Protein AF-A0A0T8UHI6-F1 (afdb_monomer_lite)

Radius of gyration: 29.16 Å; chains: 1; bounding box: 55×21×78 Å

Sequence (85 aa):
MFSEQRRREEQALLAQDYALEQAEEKGLERGRAEGIEQGIEKGLEQGLERGKLFAFLDMVRQGLLTSEVASHQLGMSVAEFESLL

Foldseek 3Di:
DVVVVVVVVVVVVVVVVVVVVVVVVVVVVVVVVVVVVVVVVVVVVVVVLVVLLVVLLVCVVVVVDPLCVSQVVNVHDSVVSVVVD

Secondary structure (DSSP, 8-state):
-HHHHHHHHHHHHHHHHHHHHHHHHHHHHHHHHHHHHHHHHHHHHHHHHHHHHHHHHHHHHTTSS-HHHHHHHHTS-HHHHHTT-

Organism: NCBI:txid257758

Structure (mmCIF, N/CA/C/O backbone):
data_AF-A0A0T8UHI6-F1
#
_entry.id   AF-A0A0T8UHI6-F1
#
loop_
_atom_site.group_PDB
_atom_site.id
_atom_site.type_symbol
_atom_site.label_atom_id
_atom_site.label_alt_id
_atom_site.label_comp_id
_atom_site.label_asym_id
_atom_site.label_entity_id
_atom_site.label_seq_id
_atom_site.pdbx_PDB_ins_code
_atom_site.Cartn_x
_atom_site.Cartn_y
_atom_site.Cartn_z
_atom_site.occupancy
_atom_site.B_iso_or_equiv
_atom_site.auth_seq_id
_atom_site.auth_comp_id
_atom_site.auth_asym_id
_atom_site.auth_atom_id
_atom_site.pdbx_PDB_model_num
ATOM 1 N N . MET A 1 1 ? 32.857 5.236 -54.185 1.00 60.78 1 MET A N 1
ATOM 2 C CA . MET A 1 1 ? 33.279 4.509 -52.966 1.00 60.78 1 MET A CA 1
ATOM 3 C C . MET A 1 1 ? 32.931 5.273 -51.684 1.00 60.78 1 MET A C 1
ATOM 5 O O . MET A 1 1 ? 32.208 4.720 -50.874 1.00 60.78 1 MET A O 1
ATOM 9 N N . PHE A 1 2 ? 33.330 6.542 -51.504 1.00 60.94 2 PHE A N 1
ATOM 10 C CA . PHE A 1 2 ? 33.055 7.304 -50.263 1.00 60.94 2 PHE A CA 1
ATOM 11 C C . PHE A 1 2 ? 31.568 7.606 -49.949 1.00 60.94 2 PHE A C 1
ATOM 13 O O . PHE A 1 2 ? 31.218 7.778 -48.787 1.00 60.94 2 PHE A O 1
ATOM 20 N N . SER A 1 3 ? 30.674 7.643 -50.943 1.00 76.69 3 SER A N 1
ATOM 21 C CA . SER A 1 3 ? 29.253 8.003 -50.760 1.00 76.69 3 SER A CA 1
ATOM 22 C C . SER A 1 3 ? 28.357 6.887 -50.204 1.00 76.69 3 SER A C 1
ATOM 24 O O . SER A 1 3 ? 27.308 7.169 -49.629 1.00 76.69 3 SER A O 1
ATOM 26 N N . GLU A 1 4 ? 28.725 5.617 -50.375 1.00 80.31 4 GLU A N 1
ATOM 27 C CA . GLU A 1 4 ? 27.969 4.487 -49.811 1.00 80.31 4 GLU A CA 1
ATOM 28 C C . GLU A 1 4 ? 28.361 4.200 -48.367 1.00 80.31 4 GLU A C 1
ATOM 30 O O . GLU A 1 4 ? 27.493 3.918 -47.547 1.00 80.31 4 GLU A O 1
ATOM 35 N N . GLN A 1 5 ? 29.649 4.341 -48.050 1.00 86.62 5 GLN A N 1
ATOM 36 C CA . GLN A 1 5 ? 30.158 4.212 -46.688 1.00 86.62 5 GLN A CA 1
ATOM 37 C C . GLN A 1 5 ? 29.517 5.257 -45.762 1.00 86.62 5 GLN A C 1
ATOM 39 O O . GLN A 1 5 ? 28.969 4.898 -44.726 1.00 86.62 5 GLN A O 1
ATOM 44 N N . ARG A 1 6 ? 29.471 6.524 -46.197 1.00 84.81 6 ARG A N 1
ATOM 45 C CA . ARG A 1 6 ? 28.827 7.623 -45.456 1.00 84.81 6 ARG A CA 1
ATOM 46 C C . ARG A 1 6 ? 27.335 7.384 -45.227 1.00 84.81 6 ARG A C 1
ATOM 48 O O . ARG A 1 6 ? 26.867 7.533 -44.108 1.00 84.81 6 ARG A O 1
ATOM 55 N N . ARG A 1 7 ? 26.604 6.919 -46.249 1.00 87.00 7 ARG A N 1
ATOM 56 C CA . ARG A 1 7 ? 25.181 6.562 -46.099 1.00 87.00 7 ARG A CA 1
ATOM 57 C C . ARG A 1 7 ? 24.958 5.428 -45.099 1.00 87.00 7 ARG A C 1
ATOM 59 O O . ARG A 1 7 ? 23.982 5.465 -44.362 1.00 87.00 7 ARG A O 1
ATOM 66 N N . ARG A 1 8 ? 25.833 4.417 -45.073 1.00 88.31 8 ARG A N 1
ATOM 67 C CA . ARG A 1 8 ? 25.739 3.313 -44.103 1.00 88.31 8 ARG A CA 1
ATOM 68 C C . ARG A 1 8 ? 26.041 3.770 -42.681 1.00 88.31 8 ARG A C 1
ATOM 70 O O . ARG A 1 8 ? 25.354 3.343 -41.764 1.00 88.31 8 ARG A O 1
ATOM 77 N N . GLU A 1 9 ? 27.039 4.631 -42.507 1.00 88.38 9 GLU A N 1
ATOM 78 C CA . GLU A 1 9 ? 27.371 5.230 -41.209 1.00 88.38 9 GLU A CA 1
ATOM 79 C C . GLU A 1 9 ? 26.211 6.082 -40.679 1.00 88.38 9 GLU A C 1
ATOM 81 O O . GLU A 1 9 ? 25.800 5.905 -39.537 1.00 88.38 9 GLU A O 1
ATOM 86 N N . GLU A 1 10 ? 25.614 6.922 -41.527 1.00 87.56 10 GLU A N 1
ATOM 87 C CA . GLU A 1 10 ? 24.423 7.708 -41.181 1.00 87.56 10 GLU A CA 1
ATOM 88 C C . GLU A 1 10 ? 23.224 6.810 -40.832 1.00 87.56 10 GLU A C 1
ATOM 90 O O . GLU A 1 10 ? 22.546 7.044 -39.837 1.00 87.56 10 GLU A O 1
ATOM 95 N N . GLN A 1 11 ? 22.981 5.740 -41.597 1.00 89.94 11 GLN A N 1
ATOM 96 C CA . GLN A 1 11 ? 21.912 4.779 -41.297 1.00 89.94 11 GLN A CA 1
ATOM 97 C C . GLN A 1 11 ? 22.138 4.021 -39.986 1.00 89.94 11 GLN A C 1
ATOM 99 O O . GLN A 1 11 ? 21.180 3.774 -39.256 1.00 89.94 11 GLN A O 1
ATOM 104 N N . ALA A 1 12 ? 23.380 3.642 -39.684 1.00 92.50 12 ALA A N 1
ATOM 105 C CA . ALA A 1 12 ? 23.717 2.969 -38.435 1.00 92.50 12 ALA A CA 1
ATOM 106 C C . ALA A 1 12 ? 23.521 3.897 -37.230 1.00 92.50 12 ALA A C 1
ATOM 108 O O . ALA A 1 12 ? 22.998 3.451 -36.211 1.00 92.50 12 ALA A O 1
ATOM 109 N N . LEU A 1 13 ? 23.883 5.178 -37.370 1.00 93.12 13 LEU A N 1
ATOM 110 C CA . LEU A 1 13 ? 23.651 6.195 -36.346 1.00 93.12 13 LEU A CA 1
ATOM 111 C C . LEU A 1 13 ? 22.147 6.366 -36.078 1.00 93.12 13 LEU A C 1
ATOM 113 O O . LEU A 1 13 ? 21.709 6.237 -34.943 1.00 93.12 13 LEU A O 1
ATOM 117 N N . LEU A 1 14 ? 21.341 6.522 -37.133 1.00 93.38 14 LEU A N 1
ATOM 118 C CA . LEU A 1 14 ? 19.883 6.645 -37.012 1.00 93.38 14 LEU A CA 1
ATOM 119 C C . LEU A 1 14 ? 19.234 5.402 -36.387 1.00 93.38 14 LEU A C 1
ATOM 121 O O . LEU A 1 14 ? 18.306 5.518 -35.592 1.00 93.38 14 LEU A O 1
ATOM 125 N N . ALA A 1 15 ? 19.709 4.203 -36.736 1.00 94.38 15 ALA A N 1
ATOM 126 C CA . ALA A 1 15 ? 19.213 2.964 -36.144 1.00 94.38 15 ALA A CA 1
ATOM 127 C C . ALA A 1 15 ? 19.589 2.843 -34.659 1.00 94.38 15 ALA A C 1
ATOM 129 O O . ALA A 1 15 ? 18.800 2.317 -33.874 1.00 94.38 15 ALA A O 1
ATOM 130 N N . GLN A 1 16 ? 20.775 3.325 -34.275 1.00 93.94 16 GLN A N 1
ATOM 131 C CA . GLN A 1 16 ? 21.205 3.389 -32.881 1.00 93.94 16 GLN A CA 1
ATOM 132 C C . GLN A 1 16 ? 20.344 4.376 -32.086 1.00 93.94 16 GLN A C 1
ATOM 134 O O . GLN A 1 16 ? 19.833 3.993 -31.036 1.00 93.94 16 GLN A O 1
ATOM 139 N N . ASP A 1 17 ? 20.132 5.586 -32.603 1.00 95.31 17 ASP A N 1
ATOM 140 C CA . ASP A 1 17 ? 19.298 6.607 -31.959 1.00 95.31 17 ASP A CA 1
ATOM 141 C C . ASP A 1 17 ? 17.860 6.105 -31.779 1.00 95.31 17 ASP A C 1
ATOM 143 O O . ASP A 1 17 ? 17.308 6.171 -30.683 1.00 95.31 17 ASP A O 1
ATOM 147 N N . TYR A 1 18 ? 17.291 5.482 -32.816 1.00 94.75 18 TYR A N 1
ATOM 148 C CA . TYR A 1 18 ? 15.958 4.883 -32.742 1.00 94.75 18 TYR A CA 1
ATOM 149 C C . TYR A 1 18 ? 15.877 3.742 -31.718 1.00 94.75 18 TYR A C 1
ATOM 151 O O . TYR A 1 18 ? 14.888 3.608 -31.001 1.00 94.75 18 TYR A O 1
ATOM 159 N N . ALA A 1 19 ? 16.908 2.895 -31.631 1.00 96.38 19 ALA A N 1
ATOM 160 C CA . ALA A 1 19 ? 16.943 1.813 -30.651 1.00 96.38 19 ALA A CA 1
ATOM 161 C C . ALA A 1 19 ? 17.045 2.338 -29.210 1.00 96.38 19 ALA A C 1
ATOM 163 O O . ALA A 1 19 ? 16.436 1.751 -28.314 1.00 96.38 19 ALA A O 1
ATOM 164 N N . LEU A 1 20 ? 17.791 3.426 -28.996 1.00 96.31 20 LEU A N 1
ATOM 165 C CA . LEU A 1 20 ? 17.891 4.098 -27.701 1.00 96.31 20 LEU A CA 1
ATOM 166 C C . LEU A 1 20 ? 16.556 4.733 -27.309 1.00 96.31 20 LEU A C 1
ATOM 168 O O . LEU A 1 20 ? 16.054 4.434 -26.230 1.00 96.31 20 LEU A O 1
ATOM 172 N N . GLU A 1 21 ? 15.936 5.501 -28.206 1.00 95.88 21 GLU A N 1
ATOM 173 C CA . GLU A 1 21 ? 14.625 6.121 -27.977 1.00 95.88 21 GLU A CA 1
ATOM 174 C C . GLU A 1 21 ? 13.560 5.064 -27.633 1.00 95.88 21 GLU A C 1
ATOM 176 O O . GLU A 1 21 ? 12.845 5.180 -26.639 1.00 95.88 21 GLU A O 1
ATOM 181 N N . GLN A 1 22 ? 13.530 3.954 -28.378 1.00 95.75 22 GLN A N 1
ATOM 182 C CA . GLN A 1 22 ? 12.640 2.821 -28.107 1.00 95.75 22 GLN A CA 1
ATOM 183 C C . GLN A 1 22 ? 12.912 2.136 -26.762 1.00 95.75 22 GLN A C 1
ATOM 185 O O . GLN A 1 22 ? 11.988 1.623 -26.126 1.00 95.75 22 GLN A O 1
ATOM 190 N N . ALA A 1 23 ? 14.174 2.048 -26.342 1.00 96.50 23 ALA A N 1
ATOM 191 C CA . ALA A 1 23 ? 14.531 1.462 -25.056 1.00 96.50 23 ALA A CA 1
ATOM 192 C C . ALA A 1 23 ? 14.118 2.376 -23.895 1.00 96.50 23 ALA A C 1
ATOM 194 O O . ALA A 1 23 ? 13.599 1.879 -22.894 1.00 96.50 23 ALA A O 1
ATOM 195 N N . GLU A 1 24 ? 14.303 3.688 -24.042 1.00 96.75 24 GLU A N 1
ATOM 196 C CA . GLU A 1 24 ? 13.883 4.691 -23.064 1.00 96.75 24 GLU A CA 1
ATOM 197 C C . GLU A 1 24 ? 12.362 4.731 -22.919 1.00 96.75 24 GLU A C 1
ATOM 199 O O . GLU A 1 24 ? 11.860 4.642 -21.798 1.00 96.75 24 GLU A O 1
ATOM 204 N N . GLU A 1 25 ? 11.625 4.769 -24.032 1.00 96.94 25 GLU A N 1
ATOM 205 C CA . GLU A 1 25 ? 10.159 4.761 -24.034 1.00 96.94 25 GLU A CA 1
ATOM 206 C C . GLU A 1 25 ? 9.620 3.508 -23.332 1.00 96.94 25 GLU A C 1
ATOM 208 O O . GLU A 1 25 ? 8.846 3.605 -22.378 1.00 96.94 25 GLU A O 1
ATOM 213 N N . LYS A 1 26 ? 10.119 2.321 -23.702 1.00 95.81 26 LYS A N 1
ATOM 214 C CA . LYS A 1 26 ? 9.721 1.058 -23.057 1.00 95.81 26 LYS A CA 1
ATOM 215 C C . LYS A 1 26 ? 10.111 1.001 -21.586 1.00 95.81 26 LYS A C 1
ATOM 217 O O . LYS A 1 26 ? 9.369 0.436 -20.784 1.00 95.81 26 LYS A O 1
ATOM 222 N N . GLY A 1 27 ? 11.280 1.527 -21.230 1.00 97.50 27 GLY A N 1
ATOM 223 C CA . GLY A 1 27 ? 11.735 1.593 -19.845 1.00 97.50 27 GLY A CA 1
ATOM 224 C C . GLY A 1 27 ? 10.819 2.473 -18.998 1.00 97.50 27 GLY A C 1
ATOM 225 O O . GLY A 1 27 ? 10.407 2.068 -17.910 1.00 97.50 27 GLY A O 1
ATOM 226 N N . LEU A 1 28 ? 10.443 3.638 -19.526 1.00 97.12 28 LEU A N 1
ATOM 227 C CA . LEU A 1 28 ? 9.541 4.578 -18.871 1.00 97.12 28 LEU A CA 1
ATOM 228 C C . LEU A 1 28 ? 8.127 4.004 -18.733 1.00 97.12 28 LEU A C 1
ATOM 230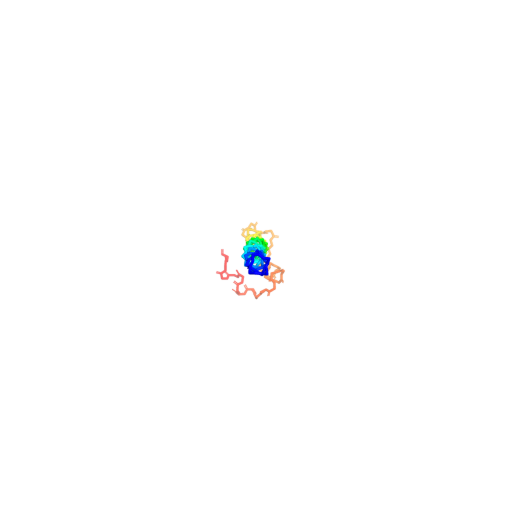 O O . LEU A 1 28 ? 7.544 4.069 -17.650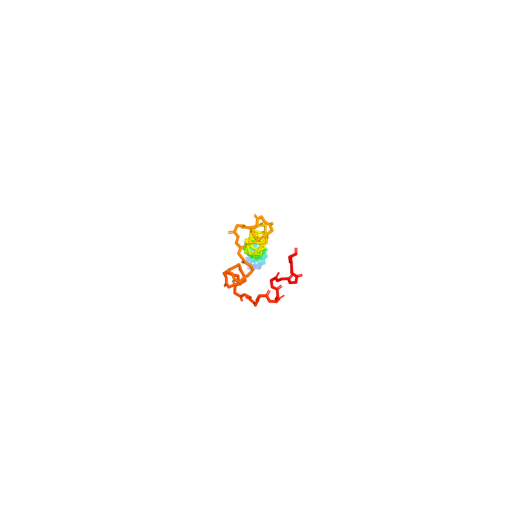 1.00 97.12 28 LEU A O 1
ATOM 234 N N . GLU A 1 29 ? 7.582 3.421 -19.802 1.00 97.19 29 GLU A N 1
ATOM 235 C CA . GLU A 1 29 ? 6.257 2.797 -19.785 1.00 97.19 29 GLU A CA 1
ATOM 236 C C . GLU A 1 29 ? 6.182 1.661 -18.766 1.00 97.19 29 GLU A C 1
ATOM 238 O O . GLU A 1 29 ? 5.248 1.624 -17.962 1.00 97.19 29 GLU A O 1
ATOM 243 N N . ARG A 1 30 ? 7.187 0.775 -18.743 1.00 96.00 30 ARG A N 1
ATOM 244 C CA . ARG A 1 30 ? 7.261 -0.320 -17.765 1.00 96.00 30 ARG A CA 1
ATOM 245 C C . ARG A 1 30 ? 7.379 0.203 -16.345 1.00 96.00 30 ARG A C 1
ATOM 247 O O . ARG A 1 30 ? 6.577 -0.179 -15.502 1.00 96.00 30 ARG A O 1
ATOM 254 N N . GLY A 1 31 ? 8.309 1.125 -16.092 1.00 97.75 31 GLY A N 1
ATOM 255 C CA . GLY A 1 31 ? 8.493 1.698 -14.759 1.00 97.75 31 GLY A CA 1
ATOM 256 C C . GLY A 1 31 ? 7.234 2.400 -14.247 1.00 97.75 31 GLY A C 1
ATOM 257 O O . GLY A 1 31 ? 6.879 2.275 -13.075 1.00 97.75 31 GLY A O 1
ATOM 258 N N . ARG A 1 32 ? 6.503 3.091 -15.129 1.00 97.62 32 ARG A N 1
ATOM 259 C CA . ARG A 1 32 ? 5.220 3.710 -14.787 1.00 97.62 32 ARG A CA 1
ATOM 260 C C . ARG A 1 32 ? 4.139 2.668 -14.504 1.00 97.62 32 ARG A C 1
ATOM 262 O O . ARG A 1 32 ? 3.412 2.828 -13.526 1.00 97.62 32 ARG A O 1
ATOM 269 N N . ALA A 1 33 ? 4.004 1.646 -15.347 1.00 97.75 33 ALA A N 1
ATOM 270 C CA . ALA A 1 33 ? 3.007 0.594 -15.164 1.00 97.75 33 ALA A CA 1
ATOM 271 C C . ALA A 1 33 ? 3.241 -0.169 -13.852 1.00 97.75 33 ALA A C 1
ATOM 273 O O . ALA A 1 33 ? 2.336 -0.236 -13.024 1.00 97.75 33 ALA A O 1
ATOM 274 N N . GLU A 1 34 ? 4.471 -0.630 -13.619 1.00 97.25 34 GLU A N 1
ATOM 275 C CA . GLU A 1 34 ? 4.865 -1.340 -12.398 1.00 97.25 34 GLU A CA 1
ATOM 276 C C . GLU A 1 34 ? 4.686 -0.461 -11.153 1.00 97.25 34 GLU A C 1
ATOM 278 O O . GLU A 1 34 ? 4.168 -0.916 -10.136 1.00 97.25 34 GLU A O 1
ATOM 283 N N . GLY A 1 35 ? 5.062 0.820 -11.228 1.00 98.00 35 GLY A N 1
ATOM 284 C CA . GLY A 1 35 ? 4.891 1.753 -10.116 1.00 98.00 35 GLY A CA 1
ATOM 285 C C . GLY A 1 35 ? 3.423 1.986 -9.749 1.00 98.00 35 GLY A C 1
ATOM 286 O O . GLY A 1 35 ? 3.083 2.042 -8.566 1.00 98.00 35 GLY A O 1
ATOM 287 N N . ILE A 1 36 ? 2.543 2.095 -10.750 1.00 97.88 36 ILE A N 1
ATOM 288 C CA . ILE A 1 36 ? 1.097 2.230 -10.532 1.00 97.88 36 ILE A CA 1
ATOM 289 C C . ILE A 1 36 ? 0.526 0.941 -9.942 1.00 97.88 36 ILE A C 1
ATOM 291 O O . ILE A 1 36 ? -0.202 1.007 -8.956 1.00 97.88 36 ILE A O 1
ATOM 295 N N . GLU A 1 37 ? 0.865 -0.214 -10.512 1.00 97.88 37 GLU A N 1
ATOM 296 C CA . GLU A 1 37 ? 0.377 -1.515 -10.052 1.00 97.88 37 GLU A CA 1
ATOM 297 C C . GLU A 1 37 ? 0.769 -1.771 -8.593 1.00 97.88 37 GLU A C 1
ATOM 299 O O . GLU A 1 37 ? -0.104 -1.984 -7.753 1.00 97.88 37 GLU A O 1
ATOM 304 N N . GLN A 1 38 ? 2.052 -1.610 -8.254 1.00 97.12 38 GLN A N 1
ATOM 305 C CA . GLN A 1 38 ? 2.534 -1.769 -6.880 1.00 97.12 38 GLN A CA 1
ATOM 306 C C . GLN A 1 38 ? 1.910 -0.754 -5.918 1.00 97.12 38 GLN A C 1
ATOM 308 O O . GLN A 1 38 ? 1.648 -1.072 -4.757 1.00 97.12 38 GLN A O 1
ATOM 313 N N . GLY A 1 39 ? 1.701 0.485 -6.371 1.00 98.00 39 GLY A N 1
ATOM 314 C CA . GLY A 1 39 ? 1.061 1.524 -5.569 1.00 98.00 39 GLY A CA 1
ATOM 315 C C . GLY A 1 39 ? -0.396 1.189 -5.249 1.00 98.00 39 GLY A C 1
ATOM 316 O O . GLY A 1 39 ? -0.828 1.347 -4.106 1.00 98.00 39 GLY A O 1
ATOM 317 N N . ILE A 1 40 ? -1.140 0.694 -6.241 1.00 97.94 40 ILE A N 1
ATOM 318 C CA . ILE A 1 40 ? -2.536 0.276 -6.085 1.00 97.94 40 ILE A CA 1
ATOM 319 C C . ILE A 1 40 ? -2.629 -0.956 -5.188 1.00 97.94 40 ILE A C 1
ATOM 321 O O . ILE A 1 40 ? -3.436 -0.953 -4.263 1.00 97.94 40 ILE A O 1
ATOM 325 N N . GLU A 1 41 ? -1.804 -1.976 -5.422 1.00 97.94 41 GLU A N 1
ATOM 326 C CA . GLU A 1 41 ? -1.812 -3.215 -4.642 1.00 97.94 41 GLU A CA 1
ATOM 327 C C . GLU A 1 41 ? -1.552 -2.935 -3.157 1.00 97.94 41 GLU A C 1
ATOM 329 O O . GLU A 1 41 ? -2.390 -3.252 -2.311 1.00 97.94 41 GLU A O 1
ATOM 334 N N . LYS A 1 42 ? -0.460 -2.222 -2.842 1.00 97.06 42 LYS A N 1
ATOM 335 C CA . LYS A 1 42 ? -0.125 -1.844 -1.459 1.00 97.06 42 LYS A CA 1
ATOM 336 C C . LYS A 1 42 ? -1.192 -0.952 -0.833 1.00 97.06 42 LYS A C 1
ATOM 338 O O . LYS A 1 42 ? -1.514 -1.103 0.343 1.00 97.06 42 LYS A O 1
ATOM 343 N N . GLY A 1 43 ? -1.731 -0.002 -1.599 1.00 97.94 43 GLY A N 1
ATOM 344 C CA . GLY A 1 43 ? -2.783 0.892 -1.120 1.00 97.94 43 GLY A CA 1
ATOM 345 C C . GLY A 1 43 ? -4.074 0.144 -0.783 1.00 97.94 43 GLY A C 1
ATOM 346 O O . GLY A 1 43 ? -4.700 0.424 0.240 1.00 97.94 43 GLY A O 1
ATOM 347 N N . LEU A 1 44 ? -4.454 -0.826 -1.616 1.00 97.81 44 LEU A N 1
ATOM 348 C CA . LEU A 1 44 ? -5.642 -1.648 -1.417 1.00 97.81 44 LEU A CA 1
ATOM 349 C C . LEU A 1 44 ? -5.477 -2.600 -0.231 1.00 97.81 44 LEU A C 1
ATOM 351 O O . LEU A 1 44 ? -6.383 -2.682 0.594 1.00 97.81 44 LEU A O 1
ATOM 355 N N . GLU A 1 45 ? -4.330 -3.271 -0.118 1.00 97.19 45 GLU A N 1
ATOM 356 C CA . GLU A 1 45 ? -4.015 -4.163 1.002 1.00 97.19 45 GLU A CA 1
ATOM 357 C C . GLU A 1 45 ? -4.079 -3.406 2.336 1.00 97.19 45 GLU A C 1
ATOM 359 O O . GLU A 1 45 ? -4.864 -3.760 3.217 1.00 97.19 45 GLU A O 1
ATOM 364 N N . GLN A 1 46 ? -3.366 -2.279 2.443 1.00 96.19 46 GLN A N 1
ATOM 365 C CA . GLN A 1 46 ? -3.398 -1.437 3.642 1.00 96.19 46 GLN A CA 1
ATOM 366 C C . GLN A 1 46 ? -4.798 -0.887 3.932 1.00 96.19 46 GLN A C 1
ATOM 368 O O . GLN A 1 46 ? -5.209 -0.797 5.091 1.00 96.19 46 GLN A O 1
ATOM 373 N N . GLY A 1 47 ? -5.536 -0.491 2.892 1.00 97.44 47 GLY A N 1
ATOM 374 C CA . GLY A 1 47 ? -6.907 -0.007 3.024 1.00 97.44 47 GLY A CA 1
ATOM 375 C C . GLY A 1 47 ? -7.848 -1.081 3.566 1.00 97.44 47 GLY A C 1
ATOM 376 O O . GLY A 1 47 ? -8.657 -0.796 4.450 1.00 97.44 47 GLY A O 1
ATOM 377 N N . LEU A 1 48 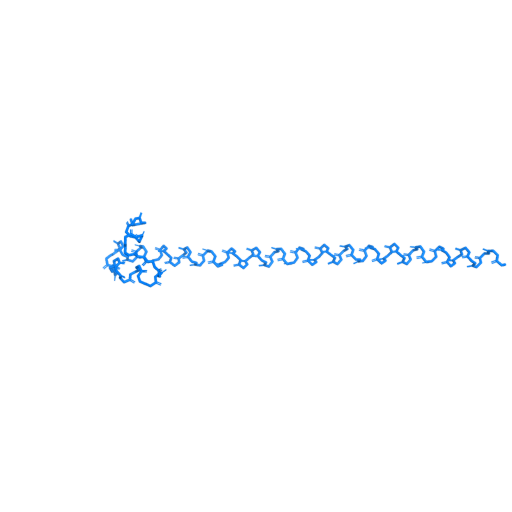? -7.713 -2.317 3.084 1.00 96.44 48 LEU A N 1
ATOM 378 C CA . LEU A 1 48 ? -8.524 -3.451 3.510 1.00 96.44 48 LEU A CA 1
ATOM 379 C C . LEU A 1 48 ? -8.197 -3.873 4.946 1.00 96.44 48 LEU A C 1
ATOM 381 O O . LEU A 1 48 ? -9.118 -4.076 5.736 1.00 96.44 48 LEU A O 1
ATOM 385 N N . GLU A 1 49 ? -6.916 -3.955 5.309 1.00 95.31 49 GLU A N 1
ATOM 386 C CA . GLU A 1 49 ? -6.493 -4.270 6.679 1.00 95.31 49 GLU A CA 1
ATOM 387 C C . GLU A 1 49 ? -6.995 -3.227 7.680 1.00 95.31 49 GLU A C 1
ATOM 389 O O . GLU A 1 49 ? -7.597 -3.575 8.700 1.00 95.31 49 GLU A O 1
ATOM 394 N N . ARG A 1 50 ? -6.828 -1.937 7.360 1.00 95.62 50 ARG A N 1
ATOM 395 C CA . ARG A 1 50 ? -7.352 -0.840 8.187 1.00 95.62 50 ARG A CA 1
ATOM 396 C C . ARG A 1 50 ? -8.873 -0.874 8.267 1.00 95.62 50 ARG A C 1
ATOM 398 O O . ARG A 1 50 ? -9.425 -0.721 9.352 1.00 95.62 50 ARG A O 1
ATOM 405 N N . GLY A 1 51 ? -9.556 -1.097 7.146 1.00 97.12 51 GLY A N 1
ATOM 406 C CA . GLY A 1 51 ? -11.013 -1.214 7.106 1.00 97.12 51 GLY A CA 1
ATOM 407 C C . GLY A 1 51 ? -11.525 -2.362 7.976 1.00 97.12 51 GLY A C 1
ATOM 408 O O . GLY A 1 51 ? -12.461 -2.177 8.753 1.00 97.12 51 GLY A O 1
ATOM 409 N N . LYS A 1 52 ? -10.864 -3.525 7.914 1.00 96.44 52 LYS A N 1
ATOM 410 C CA . LYS A 1 52 ? -11.154 -4.676 8.773 1.00 96.44 52 LYS A CA 1
ATOM 411 C C . LYS A 1 52 ? -10.967 -4.313 10.248 1.00 96.44 52 LYS A C 1
ATOM 413 O O . LYS A 1 52 ? -11.877 -4.555 11.034 1.00 96.44 52 LYS A O 1
ATOM 418 N N . LEU A 1 53 ? -9.841 -3.696 10.617 1.00 96.94 53 LEU A N 1
ATOM 419 C CA . LEU A 1 53 ? -9.587 -3.242 11.989 1.00 96.94 53 LEU A CA 1
ATOM 420 C C . LEU A 1 53 ? -10.707 -2.323 12.499 1.00 96.94 53 LEU A C 1
ATOM 422 O O . LEU A 1 53 ? -11.269 -2.580 13.562 1.00 96.94 53 LEU A O 1
ATOM 426 N N . PHE A 1 54 ? -11.079 -1.296 11.728 1.00 97.38 54 PHE A N 1
ATOM 427 C CA . PHE A 1 54 ? -12.150 -0.376 12.119 1.00 97.38 54 PHE A CA 1
ATOM 428 C C . PHE A 1 54 ? -13.506 -1.067 12.266 1.00 97.38 54 PHE A C 1
ATOM 430 O O . PHE A 1 54 ? -14.234 -0.753 13.204 1.00 97.38 54 PHE A O 1
ATOM 437 N N . ALA A 1 55 ? -13.831 -2.027 11.396 1.00 97.75 55 ALA A N 1
ATOM 438 C CA . ALA A 1 55 ? -15.065 -2.799 11.514 1.00 97.75 55 ALA A CA 1
ATOM 439 C C . ALA A 1 55 ? -15.118 -3.598 12.828 1.00 97.75 55 ALA A C 1
ATOM 441 O O . ALA A 1 55 ? -16.144 -3.600 13.502 1.00 97.75 55 ALA A O 1
ATOM 442 N N . PHE A 1 56 ? -14.011 -4.228 13.234 1.00 97.81 56 PHE A N 1
ATOM 443 C CA . PHE A 1 56 ? -13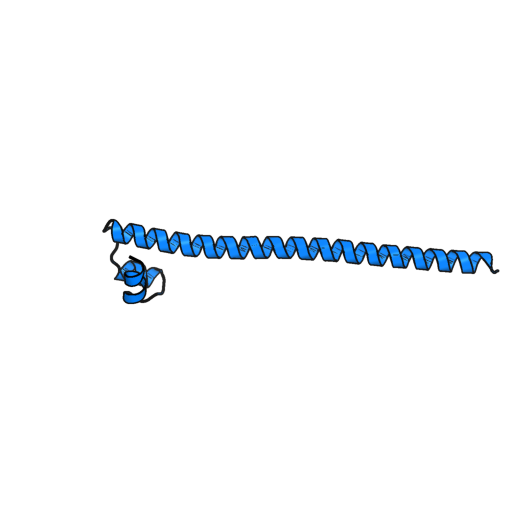.942 -4.942 14.514 1.00 97.81 56 PHE A CA 1
ATOM 444 C C . PHE A 1 56 ? -14.026 -3.999 15.719 1.00 97.81 56 PHE A C 1
ATOM 446 O O . PHE A 1 56 ? -14.737 -4.311 16.674 1.00 97.81 56 PHE A O 1
ATOM 453 N N . LEU A 1 57 ? -13.358 -2.841 15.674 1.00 97.75 57 LEU A N 1
ATOM 454 C CA . LEU A 1 57 ? -13.466 -1.823 16.727 1.00 97.75 57 LEU A CA 1
ATOM 455 C C . LEU A 1 57 ? -14.913 -1.341 16.890 1.00 97.75 57 LEU A C 1
ATOM 457 O O . LEU A 1 57 ? -15.416 -1.258 18.008 1.00 97.75 57 LEU A O 1
ATOM 461 N N . ASP A 1 58 ? -15.596 -1.063 15.780 1.00 98.12 58 ASP A N 1
ATOM 462 C CA . ASP A 1 58 ? -16.994 -0.632 15.779 1.00 98.12 58 ASP A CA 1
ATOM 463 C C . ASP A 1 58 ? -17.929 -1.717 16.340 1.00 98.12 58 ASP A C 1
ATOM 465 O O . ASP A 1 58 ? -18.743 -1.440 17.220 1.00 98.12 58 ASP A O 1
ATOM 469 N N . MET A 1 59 ? -17.748 -2.978 15.935 1.00 98.00 59 MET A N 1
ATOM 470 C CA . MET A 1 59 ? -18.524 -4.102 16.473 1.00 98.00 59 MET A CA 1
ATOM 471 C C . MET A 1 59 ? -18.346 -4.275 17.986 1.00 98.00 59 MET A C 1
ATOM 473 O O . MET A 1 59 ? -19.322 -4.558 18.681 1.00 98.00 59 MET A O 1
ATOM 477 N N . VAL A 1 60 ? -17.132 -4.089 18.515 1.00 98.00 60 VAL A N 1
ATOM 478 C CA . VAL A 1 60 ? -16.898 -4.162 19.967 1.00 98.00 60 VAL A CA 1
ATOM 479 C C . VAL A 1 60 ? -17.509 -2.959 20.687 1.00 98.00 60 VAL A C 1
ATOM 481 O O . VAL A 1 60 ? -18.183 -3.138 21.699 1.00 98.00 60 VAL A O 1
ATOM 484 N N . ARG A 1 61 ? -17.384 -1.741 20.139 1.00 96.56 61 ARG A N 1
ATOM 485 C CA . ARG A 1 61 ? -18.029 -0.535 20.700 1.00 96.56 61 ARG A CA 1
ATOM 486 C C . ARG A 1 61 ? -19.555 -0.631 20.722 1.00 96.56 61 ARG A C 1
ATOM 488 O O . ARG A 1 61 ? -20.183 -0.114 21.641 1.00 96.56 61 ARG A O 1
ATOM 495 N N . GLN A 1 62 ? -20.151 -1.308 19.744 1.00 97.75 62 GLN A N 1
ATOM 496 C CA . GLN A 1 62 ? -21.592 -1.581 19.696 1.00 97.75 62 GLN A CA 1
ATOM 497 C C . GLN A 1 62 ? -22.020 -2.749 20.600 1.00 97.75 62 GLN A C 1
ATOM 499 O O . GLN A 1 62 ? -23.210 -3.052 20.683 1.00 97.75 62 GLN A O 1
ATOM 504 N N . GLY A 1 63 ? -21.077 -3.416 21.273 1.00 96.69 63 GLY A N 1
ATOM 505 C CA . GLY A 1 63 ? -21.347 -4.581 22.117 1.00 96.69 63 GLY A CA 1
ATOM 506 C C . GLY A 1 63 ? -21.740 -5.838 21.334 1.00 96.69 63 GLY A C 1
ATOM 507 O O . GLY A 1 63 ? -22.294 -6.767 21.916 1.00 96.69 63 GLY A O 1
ATOM 508 N N . LEU A 1 64 ? -21.479 -5.874 20.022 1.00 97.81 64 LEU A N 1
ATOM 509 C CA . LEU A 1 64 ? -21.760 -7.024 19.154 1.00 97.81 64 LEU A CA 1
ATOM 510 C C . LEU A 1 64 ? -20.685 -8.112 19.270 1.00 97.81 64 LEU A C 1
ATOM 512 O O . LEU A 1 64 ? -20.968 -9.284 19.029 1.00 97.81 64 LEU A O 1
ATOM 516 N N . LEU A 1 65 ? -19.459 -7.727 19.627 1.00 97.25 65 LEU A N 1
ATOM 517 C CA . LEU A 1 65 ? -18.323 -8.619 19.854 1.00 97.25 65 LEU A CA 1
ATOM 518 C C . LEU A 1 65 ? -17.603 -8.253 21.154 1.00 97.25 65 LEU A C 1
ATOM 520 O O . LEU A 1 65 ? -17.695 -7.122 21.625 1.00 97.25 65 LEU A O 1
ATO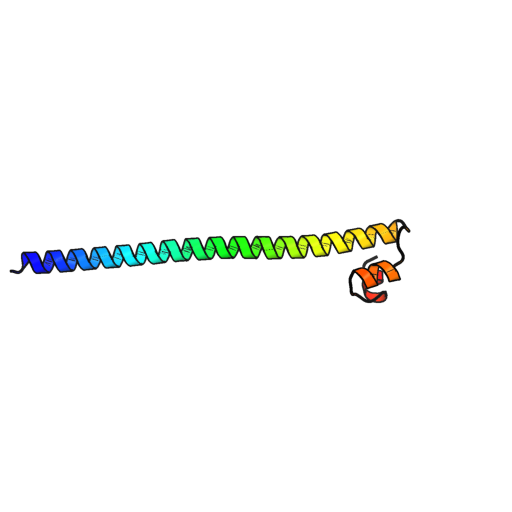M 524 N N . THR A 1 66 ? -16.848 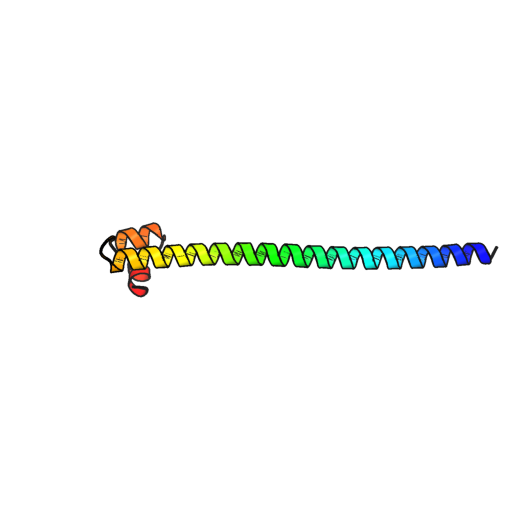-9.203 21.705 1.00 98.00 66 THR A N 1
ATOM 525 C CA . THR A 1 66 ? -15.911 -8.932 22.803 1.00 98.00 66 THR A CA 1
ATOM 526 C C . THR A 1 66 ? -14.512 -8.631 22.263 1.00 98.00 66 THR A C 1
ATOM 528 O O . THR A 1 66 ? -14.154 -9.063 21.158 1.00 98.00 66 THR A O 1
ATOM 531 N N . SER A 1 67 ? -13.703 -7.916 23.049 1.00 97.44 67 SER A N 1
ATOM 532 C CA . SER A 1 67 ? -12.308 -7.599 22.713 1.00 97.44 67 SER A CA 1
ATOM 533 C C . SER A 1 67 ? -11.471 -8.857 22.454 1.00 97.44 67 SER A C 1
ATOM 535 O O . SER A 1 67 ? -10.596 -8.853 21.590 1.00 97.44 67 SER A O 1
ATOM 537 N N . GLU A 1 68 ? -11.759 -9.969 23.136 1.00 97.69 68 GLU A N 1
ATOM 538 C CA . GLU A 1 68 ? -11.060 -11.247 22.958 1.00 97.69 68 GLU A CA 1
ATOM 539 C C . GLU A 1 68 ? -11.319 -11.865 21.584 1.00 97.69 68 GLU A C 1
ATOM 541 O O . GLU A 1 68 ? -10.386 -12.313 20.918 1.00 97.69 68 GLU A O 1
ATOM 546 N N . VAL A 1 69 ? -12.574 -11.861 21.127 1.00 97.50 69 VAL A N 1
ATOM 547 C CA . VAL A 1 69 ? -12.929 -12.411 19.810 1.00 97.50 69 VAL A CA 1
ATOM 548 C C . VAL A 1 69 ? -12.363 -11.533 18.694 1.00 97.50 69 VAL A C 1
ATOM 550 O O . VAL A 1 69 ? -11.804 -12.046 17.722 1.00 97.50 69 VAL A O 1
ATOM 553 N N . ALA A 1 70 ? -12.476 -10.212 18.839 1.00 97.38 70 ALA A N 1
ATOM 554 C CA . ALA A 1 70 ? -11.993 -9.262 17.845 1.00 97.38 70 ALA A CA 1
ATOM 555 C C . ALA A 1 70 ? -10.460 -9.285 17.704 1.00 97.38 70 ALA A C 1
ATOM 557 O O . ALA A 1 70 ? -9.952 -9.392 16.586 1.00 97.38 70 ALA A O 1
ATOM 558 N N . SER A 1 71 ? -9.726 -9.254 18.821 1.00 97.19 71 SER A N 1
ATOM 559 C CA . SER A 1 71 ? -8.255 -9.303 18.828 1.00 97.19 71 SER A CA 1
ATOM 560 C C . SER A 1 71 ? -7.713 -10.597 18.217 1.00 97.19 71 SER A C 1
ATOM 562 O O . SER A 1 71 ? -6.854 -10.543 17.334 1.00 97.19 71 SER A O 1
ATOM 564 N N . HIS A 1 72 ? -8.289 -11.751 18.573 1.00 97.12 72 HIS A N 1
ATOM 565 C CA . HIS A 1 72 ? -7.920 -13.040 17.986 1.00 97.12 72 HIS A CA 1
ATOM 566 C C . HIS A 1 72 ? -8.126 -13.063 16.461 1.00 97.12 72 HIS A C 1
ATOM 568 O O . HIS A 1 72 ? -7.258 -13.524 15.722 1.00 97.12 72 HIS A O 1
ATOM 574 N N . GLN A 1 73 ? -9.242 -12.520 15.960 1.00 96.00 73 GLN A N 1
ATOM 575 C CA . GLN A 1 73 ? -9.548 -12.486 14.521 1.00 96.00 73 GLN A CA 1
ATOM 576 C C . GLN A 1 73 ? -8.660 -11.516 13.718 1.00 96.00 73 GLN A C 1
ATOM 578 O O . GLN A 1 73 ? -8.544 -11.621 12.486 1.00 96.00 73 GLN A O 1
ATOM 583 N N . LEU A 1 74 ? -8.046 -10.561 14.414 1.00 95.50 74 LEU A N 1
ATOM 584 C CA . LEU A 1 74 ? -7.052 -9.635 13.883 1.00 95.50 74 LEU A CA 1
ATOM 585 C C . LEU A 1 74 ? -5.611 -10.122 14.091 1.00 95.50 74 LEU A C 1
ATOM 587 O O . LEU A 1 74 ? -4.694 -9.484 13.586 1.00 95.50 74 LEU A O 1
ATOM 591 N N . GLY A 1 75 ? -5.405 -11.251 14.779 1.00 96.19 75 GLY A N 1
ATOM 592 C CA . GLY A 1 75 ? -4.077 -11.812 15.026 1.00 96.19 75 GLY A CA 1
ATOM 593 C C . GLY A 1 75 ? -3.215 -10.971 15.972 1.00 96.19 75 GLY A C 1
ATOM 594 O O . GLY A 1 75 ? -1.992 -11.038 15.884 1.00 96.19 75 GLY A O 1
ATOM 595 N N . MET A 1 76 ? -3.835 -10.185 16.855 1.00 96.69 76 MET A N 1
ATOM 596 C CA . MET A 1 76 ? -3.153 -9.363 17.862 1.00 96.69 76 MET A CA 1
ATOM 597 C C . MET A 1 76 ? -3.593 -9.747 19.276 1.00 96.69 76 MET A C 1
ATOM 599 O O . MET A 1 76 ? -4.572 -10.470 19.467 1.00 96.69 76 MET A O 1
ATOM 603 N N . SER A 1 77 ? -2.864 -9.276 20.283 1.00 97.94 77 SER A N 1
ATOM 604 C CA . SER A 1 77 ? -3.245 -9.489 21.678 1.00 97.94 77 SER A CA 1
ATOM 605 C C . SER A 1 77 ? -4.460 -8.644 22.074 1.00 97.94 77 SER A C 1
ATOM 607 O O . SER A 1 77 ? -4.738 -7.593 21.495 1.00 97.94 77 SER A O 1
ATOM 609 N N . VAL A 1 78 ? -5.170 -9.086 23.114 1.00 97.81 78 VAL A N 1
ATOM 610 C CA . VAL A 1 78 ? -6.296 -8.335 23.691 1.00 97.81 78 VAL A CA 1
ATOM 611 C C . VAL A 1 78 ? -5.849 -6.941 24.130 1.00 97.81 78 VAL A C 1
ATOM 613 O O . VAL A 1 78 ? -6.512 -5.966 23.808 1.00 97.81 78 VAL A O 1
ATOM 616 N N . ALA A 1 79 ? -4.689 -6.834 24.786 1.00 97.88 79 ALA A N 1
ATOM 617 C CA . ALA A 1 79 ? -4.160 -5.559 25.267 1.00 97.88 79 ALA A CA 1
ATOM 618 C C . ALA A 1 79 ? -3.840 -4.575 24.127 1.00 97.88 79 ALA A C 1
ATOM 620 O O . ALA A 1 79 ? -4.123 -3.384 24.242 1.00 97.88 79 ALA A O 1
ATOM 621 N N . GLU A 1 80 ? -3.274 -5.059 23.015 1.00 97.50 80 GLU A N 1
ATOM 622 C CA . GLU A 1 80 ? -3.046 -4.231 21.823 1.00 97.50 80 GLU A CA 1
ATOM 623 C C . GLU A 1 80 ? -4.368 -3.743 21.235 1.00 97.50 80 GLU A C 1
ATOM 625 O O . GLU A 1 80 ? -4.499 -2.562 20.926 1.00 97.50 80 GLU A O 1
ATOM 630 N N . PHE A 1 81 ? -5.368 -4.618 21.137 1.00 97.56 81 PHE A N 1
ATOM 631 C CA . PHE A 1 81 ? -6.683 -4.241 20.632 1.00 97.56 81 PHE A CA 1
ATOM 632 C C . PHE A 1 81 ? -7.387 -3.227 21.544 1.00 97.56 81 PHE A C 1
ATOM 634 O O . PHE A 1 81 ? -7.913 -2.227 21.065 1.00 97.56 81 PHE A O 1
ATOM 641 N N . GLU A 1 82 ? -7.353 -3.438 22.860 1.00 95.94 82 GLU A N 1
ATOM 642 C CA . GLU A 1 82 ? -7.934 -2.521 23.847 1.00 95.94 82 GLU A CA 1
ATOM 643 C C . GLU A 1 82 ? -7.256 -1.150 23.861 1.00 95.94 82 GLU A C 1
ATOM 645 O O . GLU A 1 82 ? -7.911 -0.154 24.148 1.00 95.94 82 GLU A O 1
ATOM 650 N N . SER A 1 83 ? -5.977 -1.060 23.483 1.00 97.00 83 SER A N 1
ATOM 651 C CA . SER A 1 83 ? -5.298 0.233 23.320 1.00 97.00 83 SER A CA 1
ATOM 652 C C . SER A 1 83 ? -5.837 1.072 22.148 1.00 97.00 83 SER A C 1
ATOM 654 O O . SER A 1 83 ? -5.574 2.273 22.083 1.00 97.00 83 SER A O 1
ATOM 656 N N . LEU A 1 84 ? -6.577 0.444 21.223 1.00 94.44 84 LEU A N 1
ATOM 657 C CA . LEU A 1 84 ? -7.162 1.062 20.027 1.00 94.44 84 LEU A CA 1
ATOM 658 C C . LEU A 1 84 ? -8.666 1.372 20.172 1.00 94.44 84 LEU A C 1
ATOM 660 O O . LEU A 1 84 ? -9.241 2.014 19.284 1.00 94.44 84 LEU A O 1
ATOM 664 N N . LEU A 1 85 ? -9.302 0.890 21.247 1.00 89.75 85 LEU A N 1
ATOM 665 C CA . LEU A 1 85 ? -10.731 1.053 21.544 1.00 89.75 85 LEU A CA 1
ATOM 666 C C . LEU A 1 85 ? -11.065 2.440 22.095 1.00 89.75 85 LEU A C 1
ATOM 668 O O . LEU A 1 85 ? -12.123 2.961 21.657 1.00 89.75 85 LEU A O 1
#

pLDDT: mean 94.67, std 6.56, range [60.78, 98.12]